Protein AF-A0A3C1ZBL9-F1 (afdb_monomer_lite)

pLDDT: mean 96.22, std 2.45, range [85.81, 98.44]

Foldseek 3Di:
DPKDKDFLAPVVLVVCVVVVPVVVPDPSVVSVVCNPVGMDIDDFDWDADPVGIDTPDPDDQDDPPVSVVVVVVD

Structure (mmCIF, N/CA/C/O backbone):
data_AF-A0A3C1ZBL9-F1
#
_entry.id   AF-A0A3C1ZBL9-F1
#
loop_
_atom_site.group_PDB
_atom_site.id
_atom_site.type_symbol
_atom_site.label_atom_id
_atom_site.label_alt_id
_atom_site.label_comp_id
_atom_site.label_asym_id
_atom_site.label_entity_id
_atom_site.label_seq_id
_atom_site.pdbx_PDB_ins_code
_atom_site.Cartn_x
_atom_site.Cartn_y
_atom_site.Cartn_z
_atom_site.occupancy
_atom_site.B_iso_or_equiv
_atom_site.auth_seq_id
_atom_site.auth_comp_id
_atom_site.auth_asym_id
_atom_site.auth_atom_id
_atom_site.pdbx_PDB_model_num
ATOM 1 N N . THR A 1 1 ? 0.468 4.666 -14.851 1.00 93.00 1 THR A N 1
ATOM 2 C CA . THR A 1 1 ? 0.996 4.356 -13.521 1.00 93.00 1 THR A CA 1
ATOM 3 C C . THR A 1 1 ? 0.469 2.998 -13.116 1.00 93.00 1 THR A C 1
ATOM 5 O O . THR A 1 1 ? -0.657 2.651 -13.468 1.00 93.00 1 THR A O 1
ATOM 8 N N . ASP A 1 2 ? 1.313 2.198 -12.482 1.00 95.25 2 ASP A N 1
ATOM 9 C CA . ASP A 1 2 ? 0.933 0.997 -11.742 1.00 95.25 2 ASP A CA 1
ATOM 10 C C . ASP A 1 2 ? 1.181 1.310 -10.267 1.00 95.25 2 ASP A C 1
ATOM 12 O O . A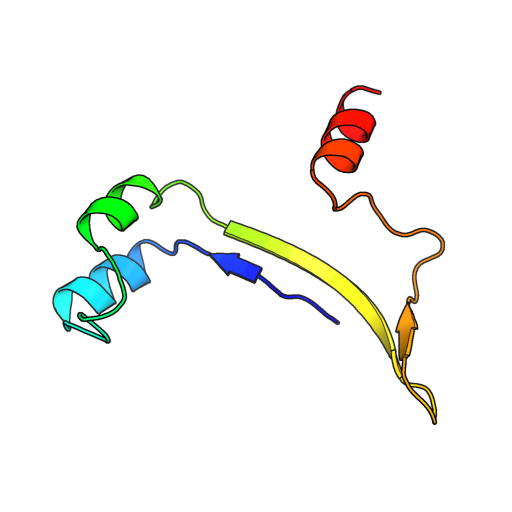SP A 1 2 ? 2.330 1.400 -9.849 1.00 95.25 2 ASP A O 1
ATOM 16 N N . GLU A 1 3 ? 0.116 1.630 -9.530 1.00 96.81 3 GLU A N 1
ATOM 17 C CA . GLU A 1 3 ? 0.207 2.334 -8.243 1.00 96.81 3 GLU A CA 1
ATOM 18 C C . GLU A 1 3 ? -0.619 1.703 -7.102 1.00 96.81 3 GLU A C 1
ATOM 20 O O . GLU A 1 3 ? -1.368 2.403 -6.408 1.00 96.81 3 GLU A O 1
ATOM 25 N N . PRO A 1 4 ? -0.544 0.374 -6.879 1.00 97.88 4 PRO A N 1
ATOM 26 C CA . PRO A 1 4 ? -1.289 -0.262 -5.804 1.00 97.88 4 PRO A CA 1
ATOM 27 C C . PRO A 1 4 ? -0.927 0.349 -4.446 1.00 97.88 4 PRO A C 1
ATOM 29 O O . PRO A 1 4 ? 0.241 0.561 -4.102 1.00 97.88 4 PRO A O 1
ATOM 32 N N . GLY A 1 5 ? -1.961 0.599 -3.646 1.00 97.94 5 GLY A N 1
ATOM 33 C CA . GLY A 1 5 ? -1.812 1.153 -2.311 1.00 97.94 5 GLY A CA 1
ATOM 34 C C . GLY A 1 5 ? -2.801 0.567 -1.317 1.00 97.94 5 GLY A C 1
ATOM 35 O O . GLY A 1 5 ? -3.910 0.162 -1.671 1.00 97.94 5 GLY A O 1
ATOM 36 N N . ILE A 1 6 ? -2.384 0.540 -0.054 1.00 98.19 6 ILE A N 1
ATOM 37 C CA . ILE A 1 6 ? -3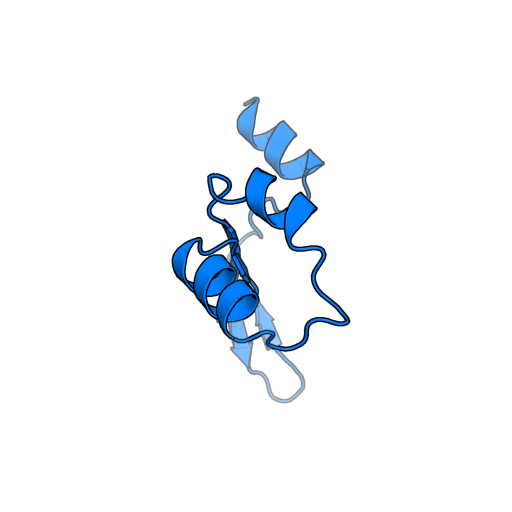.218 0.181 1.090 1.00 98.19 6 ILE A CA 1
ATOM 38 C C . ILE A 1 6 ? -3.169 1.305 2.116 1.00 98.19 6 ILE A C 1
ATOM 40 O O . ILE A 1 6 ? -2.096 1.785 2.481 1.00 98.19 6 ILE A O 1
ATOM 44 N N . TYR A 1 7 ? -4.344 1.721 2.584 1.00 98.25 7 TYR A N 1
ATOM 45 C CA . TYR A 1 7 ? -4.489 2.842 3.504 1.00 98.25 7 TYR A CA 1
ATOM 46 C C . TYR A 1 7 ? -5.450 2.490 4.631 1.00 98.25 7 TYR A C 1
ATOM 48 O O . TYR A 1 7 ? -6.534 1.956 4.396 1.00 98.25 7 TYR A O 1
ATOM 56 N N . PHE A 1 8 ? -5.080 2.869 5.847 1.00 98.19 8 PHE A N 1
ATOM 57 C CA . PHE A 1 8 ? -5.922 2.802 7.032 1.00 98.19 8 PHE A CA 1
ATOM 58 C C . PHE A 1 8 ? -6.496 4.192 7.295 1.00 98.19 8 PHE A C 1
ATOM 60 O O . PHE A 1 8 ? -6.013 4.938 8.139 1.00 98.19 8 PHE A O 1
ATOM 67 N N . ILE A 1 9 ? -7.511 4.571 6.515 1.00 98.19 9 ILE A N 1
ATOM 68 C CA . ILE A 1 9 ? -8.126 5.903 6.589 1.00 98.19 9 ILE A CA 1
ATOM 69 C C . ILE A 1 9 ? -9.114 5.928 7.768 1.00 98.19 9 ILE A C 1
ATOM 71 O O . ILE A 1 9 ? -10.170 5.293 7.662 1.00 98.19 9 ILE A O 1
ATOM 75 N N . PRO A 1 10 ? -8.854 6.680 8.862 1.00 98.12 10 PRO A N 1
ATOM 76 C CA . PRO A 1 10 ? -9.659 6.592 10.086 1.00 98.12 10 PRO A CA 1
ATOM 77 C C . PRO A 1 10 ? -11.142 6.867 9.855 1.00 98.12 10 PRO A C 1
ATOM 79 O O . PRO A 1 10 ? -11.995 6.114 10.314 1.00 98.12 10 PRO A O 1
ATOM 82 N N . HIS A 1 11 ? -11.445 7.888 9.051 1.00 98.19 11 HIS A N 1
ATOM 83 C CA . HIS A 1 11 ? -12.819 8.264 8.736 1.00 98.19 11 HIS A CA 1
ATOM 84 C C . HIS A 1 11 ? -13.587 7.155 7.994 1.00 98.19 11 HIS A C 1
ATOM 86 O O . HIS A 1 11 ? -14.779 6.980 8.226 1.00 98.19 11 HIS A O 1
ATOM 92 N N . LEU A 1 12 ? -12.924 6.383 7.121 1.00 97.62 12 LEU A N 1
ATOM 93 C CA . LEU A 1 12 ? -13.565 5.261 6.424 1.00 97.62 12 LEU A CA 1
ATOM 94 C C . LEU A 1 12 ? -13.756 4.057 7.347 1.00 97.62 12 LEU A C 1
ATOM 96 O O . LEU A 1 12 ? -14.806 3.424 7.292 1.00 97.62 12 LEU A O 1
ATOM 100 N N . ILE A 1 13 ? -12.788 3.777 8.225 1.00 97.50 13 ILE A N 1
ATOM 101 C CA . ILE A 1 13 ? -12.907 2.721 9.242 1.00 97.50 13 ILE A CA 1
ATOM 102 C C . ILE A 1 13 ? -14.111 3.005 10.152 1.00 97.50 13 ILE A C 1
ATOM 104 O O . ILE A 1 13 ? -14.951 2.127 10.353 1.00 97.50 13 ILE A O 1
ATOM 108 N N . ASP A 1 14 ? -14.238 4.242 10.641 1.00 97.50 14 ASP A N 1
ATOM 109 C CA . ASP A 1 14 ? -15.353 4.665 11.496 1.00 97.50 14 ASP A CA 1
ATOM 110 C C . ASP A 1 14 ? -16.699 4.587 10.777 1.00 97.50 14 ASP A C 1
ATOM 112 O O . ASP A 1 14 ? -17.685 4.099 11.338 1.00 97.50 14 ASP A O 1
ATOM 116 N N . LEU A 1 15 ? -16.739 5.032 9.519 1.00 97.88 15 LEU A N 1
ATOM 117 C CA . LEU A 1 15 ? -17.934 4.960 8.688 1.00 97.88 15 LEU A CA 1
ATOM 118 C C . LEU A 1 15 ? -18.386 3.509 8.499 1.00 97.88 15 LEU A C 1
ATOM 120 O O . LEU A 1 15 ? -19.544 3.189 8.759 1.00 97.88 15 LEU A O 1
ATOM 124 N N . TRP A 1 16 ? -17.474 2.618 8.112 1.00 97.56 16 TRP A N 1
ATOM 125 C CA . TRP A 1 16 ? -17.798 1.217 7.847 1.00 97.56 16 TRP A CA 1
ATOM 126 C C . TRP A 1 16 ? -18.227 0.477 9.109 1.00 97.56 16 TRP A C 1
ATOM 128 O O . TRP A 1 16 ? -19.183 -0.298 9.066 1.00 97.56 16 TRP A O 1
ATOM 138 N N . LYS A 1 17 ? -17.587 0.768 10.248 1.00 96.56 17 LYS A N 1
ATOM 139 C CA . LYS A 1 17 ? -17.978 0.230 11.556 1.00 96.56 17 LYS A CA 1
ATOM 140 C C . LYS A 1 17 ? -19.392 0.667 11.930 1.00 96.56 17 LYS A C 1
ATOM 142 O O . LYS A 1 17 ? -20.199 -0.157 12.354 1.00 96.56 17 LYS A O 1
ATOM 147 N N . LYS A 1 18 ? -19.708 1.952 11.735 1.00 97.69 18 LYS A N 1
ATOM 148 C CA . LYS A 1 18 ? -21.031 2.529 12.010 1.00 97.69 18 LYS A CA 1
ATOM 149 C C . LYS A 1 18 ? -22.119 1.953 11.102 1.00 97.69 18 LYS A C 1
ATOM 151 O O . LYS A 1 18 ? -23.217 1.678 11.576 1.00 97.69 18 LYS A O 1
ATOM 156 N N . GLU A 1 19 ? -21.837 1.798 9.813 1.00 97.69 19 GLU A N 1
ATOM 157 C CA . GLU A 1 19 ? -22.797 1.297 8.820 1.00 97.69 19 GLU A CA 1
ATOM 158 C C . GLU A 1 19 ? -22.928 -0.232 8.830 1.00 97.69 19 GLU A C 1
ATOM 160 O O . GLU A 1 19 ? -23.834 -0.781 8.204 1.00 97.69 19 GLU A O 1
ATOM 165 N N . GLY A 1 20 ? -22.038 -0.937 9.537 1.00 95.75 20 GLY A N 1
ATOM 166 C CA . GLY A 1 20 ? -21.945 -2.393 9.471 1.00 95.75 20 GLY A CA 1
ATOM 167 C C . GLY A 1 20 ? -21.555 -2.891 8.076 1.00 95.75 20 GLY A C 1
ATOM 168 O O . GLY A 1 20 ? -21.931 -4.002 7.694 1.00 95.75 20 GLY A O 1
ATOM 169 N N . HIS A 1 21 ? -20.839 -2.067 7.306 1.00 95.50 21 HIS A N 1
ATOM 170 C CA . HIS A 1 21 ? -20.429 -2.375 5.941 1.00 95.50 21 HIS A CA 1
ATOM 171 C C . HIS A 1 21 ? -19.466 -3.566 5.935 1.00 95.50 21 HIS A C 1
ATOM 173 O O . HIS A 1 21 ? -18.448 -3.538 6.627 1.00 95.50 21 HIS A O 1
ATOM 179 N N . CYS A 1 22 ? -19.781 -4.602 5.148 1.00 94.88 22 CYS A N 1
ATOM 180 C CA . CYS A 1 22 ? -18.938 -5.793 4.988 1.00 94.88 22 CYS A CA 1
ATOM 181 C C . CYS A 1 22 ? -18.554 -6.472 6.317 1.00 94.88 22 CYS A C 1
ATOM 183 O O . CYS A 1 22 ? -17.508 -7.101 6.384 1.00 94.88 22 CYS A O 1
ATOM 185 N N . LYS A 1 23 ? -19.355 -6.326 7.382 1.00 93.94 23 LYS A N 1
ATOM 186 C CA . LYS A 1 23 ? -19.016 -6.667 8.782 1.00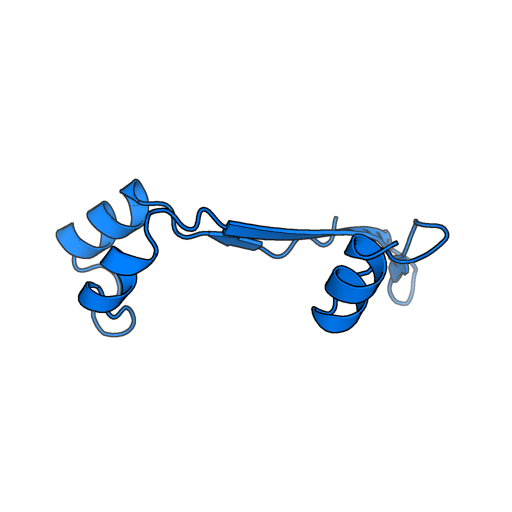 93.94 23 LYS A CA 1
ATOM 187 C C . LYS A 1 23 ? -18.469 -8.080 9.033 1.00 93.94 23 LYS A C 1
ATOM 189 O O . LYS A 1 23 ? -17.917 -8.326 10.099 1.00 93.94 23 LYS A O 1
ATOM 194 N N . GLU A 1 24 ? -18.658 -9.009 8.106 1.00 97.00 24 GLU A N 1
ATOM 195 C CA . GLU A 1 24 ? -18.105 -10.359 8.151 1.00 97.00 24 GLU A CA 1
ATOM 196 C C . GLU A 1 24 ? -16.604 -10.442 7.813 1.00 97.00 24 GLU A C 1
ATOM 198 O O . GLU A 1 24 ? -15.985 -11.455 8.133 1.00 97.00 24 GLU A O 1
ATOM 203 N N . PHE A 1 25 ? -16.007 -9.408 7.200 1.00 96.62 25 PHE A N 1
ATOM 204 C CA . PHE A 1 25 ? -14.597 -9.416 6.777 1.00 96.62 25 PHE A CA 1
ATOM 205 C C . PHE A 1 25 ? -13.658 -8.595 7.685 1.00 96.62 25 PHE A C 1
ATOM 207 O O . PHE A 1 25 ? -12.625 -9.134 8.090 1.00 96.62 25 PHE A O 1
ATOM 214 N N . PRO A 1 26 ? -13.942 -7.319 8.033 1.00 95.50 26 PRO A N 1
ATOM 215 C CA . PRO A 1 26 ? -13.037 -6.513 8.844 1.00 95.50 26 PRO A CA 1
ATOM 216 C C . PRO A 1 26 ? -13.126 -6.866 10.329 1.00 95.50 26 PRO A C 1
ATOM 218 O O . PRO A 1 26 ? -14.190 -6.798 10.944 1.00 95.50 26 PRO A O 1
ATOM 221 N N . ASN A 1 27 ? -11.976 -7.125 10.948 1.00 97.44 27 ASN A N 1
ATOM 222 C CA . ASN A 1 27 ? -11.863 -7.087 12.400 1.00 97.44 27 ASN A CA 1
ATOM 223 C C . ASN A 1 27 ? -11.734 -5.623 12.852 1.00 97.44 27 ASN A C 1
ATOM 225 O O . ASN A 1 27 ? -10.634 -5.070 12.891 1.00 97.44 27 ASN A O 1
ATOM 229 N N . PHE A 1 28 ? -12.865 -4.990 13.175 1.00 95.81 28 PHE A N 1
ATOM 230 C CA . PHE A 1 28 ? -12.886 -3.584 13.581 1.00 95.81 28 PHE A CA 1
ATOM 231 C C . PHE A 1 28 ? -12.114 -3.300 14.868 1.00 95.81 28 PHE A C 1
ATOM 233 O O . PHE A 1 28 ? -11.624 -2.187 15.008 1.00 95.81 28 PHE A O 1
ATOM 240 N N . ASP A 1 29 ? -11.987 -4.264 15.781 1.00 95.94 29 ASP A N 1
ATOM 241 C CA . ASP A 1 29 ? -11.220 -4.073 17.016 1.00 95.94 29 ASP A CA 1
ATOM 242 C C . ASP A 1 29 ? -9.721 -3.995 16.719 1.00 95.94 29 ASP A C 1
ATOM 244 O O . ASP A 1 29 ? -9.021 -3.153 17.274 1.00 95.94 29 ASP A O 1
ATOM 248 N N . LEU A 1 30 ? -9.237 -4.815 15.779 1.00 97.25 30 LEU A N 1
ATOM 249 C CA . LEU A 1 30 ? -7.857 -4.735 15.309 1.00 97.25 30 LEU A CA 1
ATOM 250 C C . LEU A 1 30 ? -7.614 -3.465 14.483 1.00 97.25 30 LEU A C 1
ATOM 252 O O . LEU A 1 30 ? -6.577 -2.832 14.629 1.00 97.25 30 LEU A O 1
ATOM 256 N N . LEU A 1 31 ? -8.567 -3.049 13.643 1.00 96.75 31 LEU A N 1
ATOM 257 C CA . LEU A 1 31 ? -8.410 -1.842 12.822 1.00 96.75 31 LEU A CA 1
ATOM 258 C C . LEU A 1 31 ? -8.247 -0.557 13.641 1.00 96.75 31 LEU A C 1
ATOM 260 O O . LEU A 1 31 ? -7.594 0.370 13.163 1.00 96.75 31 LEU A O 1
ATOM 264 N N . GLU A 1 32 ? -8.783 -0.493 14.865 1.00 96.12 32 GLU A N 1
ATOM 265 C CA . GLU A 1 32 ? -8.544 0.649 15.757 1.00 96.12 32 GLU A CA 1
ATOM 266 C C . GLU A 1 32 ? -7.044 0.889 15.994 1.00 96.12 32 GLU A C 1
ATOM 268 O O . GLU A 1 32 ? -6.621 2.041 16.075 1.00 96.12 32 GLU A O 1
ATOM 273 N N . THR A 1 33 ? -6.224 -0.171 16.038 1.00 97.56 33 THR A N 1
ATOM 274 C CA . THR A 1 33 ? -4.779 -0.065 16.310 1.00 97.56 33 THR A CA 1
ATOM 275 C C . THR A 1 33 ? -3.950 0.371 15.102 1.00 97.56 33 THR A 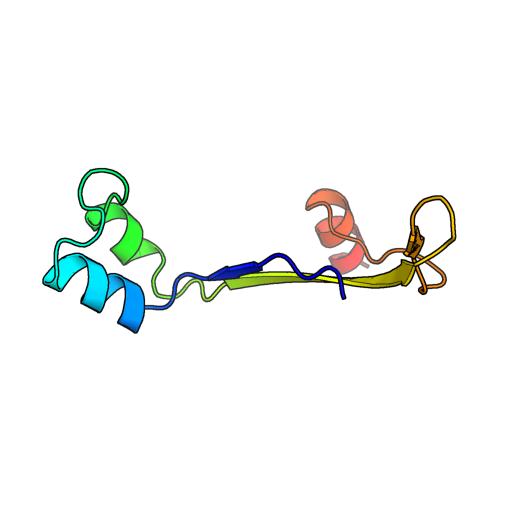C 1
ATOM 277 O O . THR A 1 33 ? -2.744 0.522 15.239 1.00 97.56 33 THR A O 1
ATOM 280 N N . TYR A 1 34 ? -4.559 0.527 13.922 1.00 97.69 34 TYR A N 1
ATOM 281 C CA . TYR A 1 34 ? -3.872 0.917 12.683 1.00 97.69 34 TYR A CA 1
ATOM 282 C C . TYR A 1 34 ? -4.270 2.314 12.188 1.00 9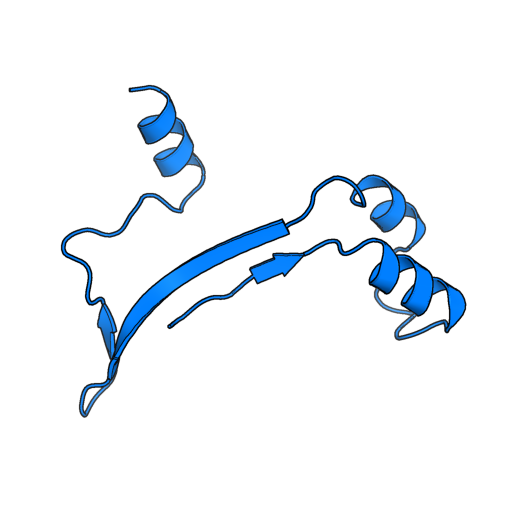7.69 34 TYR A C 1
ATOM 284 O O . TYR A 1 34 ? -3.822 2.745 11.127 1.00 97.69 34 TYR A O 1
ATOM 292 N N . LYS A 1 35 ? -5.115 3.048 12.923 1.00 96.69 35 LYS A N 1
ATOM 293 C CA . LYS A 1 35 ? -5.631 4.361 12.489 1.00 96.69 35 LYS A CA 1
ATOM 294 C C . LYS A 1 35 ? -4.548 5.433 12.312 1.00 96.69 35 LYS A C 1
ATOM 296 O O . LYS A 1 35 ? -4.764 6.397 11.584 1.00 96.69 35 LYS A O 1
ATOM 301 N N . ASP A 1 36 ? -3.401 5.286 12.957 1.00 97.31 36 ASP A N 1
ATOM 302 C CA . ASP A 1 36 ? -2.251 6.187 12.846 1.00 97.31 36 ASP A CA 1
ATOM 303 C C . ASP A 1 36 ? -1.183 5.701 11.852 1.00 97.31 36 ASP A C 1
ATOM 305 O O . ASP A 1 36 ? -0.231 6.427 11.576 1.00 97.31 36 ASP A O 1
ATOM 309 N N . PHE A 1 37 ? -1.359 4.519 11.253 1.00 98.12 37 PHE A N 1
ATOM 310 C CA . PHE A 1 37 ? -0.416 3.950 10.286 1.00 98.12 37 PHE A CA 1
ATOM 311 C C . PHE A 1 37 ? -0.330 4.767 8.988 1.00 98.12 37 PHE A C 1
ATOM 313 O O . PHE A 1 37 ? 0.704 4.804 8.324 1.00 98.12 37 PHE A O 1
ATOM 320 N N . GLY A 1 38 ? -1.432 5.411 8.594 1.00 97.62 38 GLY A N 1
ATOM 321 C CA . GLY A 1 38 ? -1.544 6.087 7.306 1.00 97.62 38 GLY A CA 1
ATOM 322 C C . GLY A 1 38 ? -1.732 5.078 6.175 1.00 97.62 38 GLY A C 1
ATOM 323 O O . GLY A 1 38 ? -2.836 4.578 5.965 1.00 97.62 38 GLY A O 1
ATOM 324 N N . GLY A 1 39 ? -0.674 4.776 5.428 1.00 97.81 39 GLY A N 1
ATOM 325 C CA . GLY A 1 39 ? -0.733 3.818 4.328 1.00 97.81 39 GLY A CA 1
ATOM 326 C C . GLY A 1 39 ? 0.534 3.770 3.488 1.00 97.81 39 GLY A C 1
ATOM 327 O O . GLY A 1 39 ? 1.446 4.574 3.662 1.00 97.81 39 GLY A O 1
ATOM 328 N N . ILE A 1 40 ? 0.570 2.816 2.565 1.00 98.00 40 ILE A N 1
ATOM 329 C CA . ILE A 1 40 ? 1.694 2.557 1.663 1.00 98.00 40 ILE A CA 1
ATOM 330 C C . ILE A 1 40 ? 1.171 2.580 0.229 1.00 98.00 40 ILE A C 1
ATOM 332 O O . ILE A 1 40 ? 0.094 2.051 -0.043 1.00 98.00 40 ILE A O 1
ATOM 336 N N . ARG A 1 41 ? 1.949 3.168 -0.684 1.00 98.00 41 ARG A N 1
ATOM 337 C CA . ARG A 1 41 ? 1.768 3.075 -2.136 1.00 98.00 41 ARG A CA 1
ATOM 338 C C . ARG A 1 41 ? 3.116 2.807 -2.777 1.00 98.00 41 ARG A C 1
ATOM 340 O O . ARG A 1 41 ? 4.085 3.481 -2.435 1.00 98.00 41 ARG A O 1
ATOM 347 N N . ILE A 1 42 ? 3.157 1.842 -3.684 1.00 96.12 42 ILE A N 1
ATOM 348 C CA . ILE A 1 42 ? 4.299 1.604 -4.569 1.00 96.12 42 ILE A CA 1
ATOM 349 C C . ILE A 1 42 ? 3.809 1.957 -5.963 1.00 96.12 42 ILE A C 1
ATOM 351 O O . ILE A 1 42 ? 2.749 1.485 -6.357 1.00 96.12 42 ILE A O 1
ATOM 355 N N . GLU A 1 43 ? 4.531 2.830 -6.654 1.00 95.75 43 GLU A N 1
ATOM 356 C CA . GLU A 1 43 ? 4.086 3.434 -7.906 1.00 95.75 43 GLU A CA 1
ATOM 357 C C . GLU A 1 43 ? 5.185 3.355 -8.961 1.00 95.75 43 GLU A C 1
ATOM 359 O O . GLU A 1 43 ? 6.283 3.874 -8.760 1.00 95.75 43 GLU A O 1
ATOM 364 N N . ASP A 1 44 ? 4.855 2.725 -10.087 1.00 94.38 44 ASP A N 1
ATOM 365 C CA . ASP A 1 44 ? 5.721 2.596 -11.249 1.00 94.38 44 ASP A CA 1
ATOM 366 C C . ASP A 1 44 ? 5.120 3.273 -12.485 1.00 94.38 44 ASP A C 1
ATOM 368 O O . ASP A 1 44 ? 3.924 3.188 -12.791 1.00 94.38 44 ASP A O 1
ATOM 372 N N . ASP A 1 45 ? 5.999 3.877 -13.278 1.00 96.06 45 ASP A N 1
ATOM 373 C CA . ASP A 1 45 ? 5.675 4.359 -14.612 1.00 96.06 45 ASP A CA 1
ATOM 374 C C . ASP A 1 45 ? 5.924 3.263 -15.651 1.00 96.06 45 ASP A C 1
ATOM 376 O O . ASP A 1 45 ? 7.038 2.754 -15.815 1.00 96.06 45 ASP A O 1
ATOM 380 N N . VAL A 1 46 ? 4.875 2.920 -16.401 1.00 96.38 46 VAL A N 1
ATOM 381 C CA . VAL A 1 46 ? 4.902 1.859 -17.411 1.00 96.38 46 VAL A CA 1
ATOM 382 C C . VAL A 1 46 ? 4.460 2.372 -18.778 1.00 96.38 46 VAL A C 1
ATOM 384 O O . VAL A 1 46 ? 3.497 3.128 -18.908 1.00 96.38 46 VAL A O 1
ATOM 387 N N . LEU A 1 47 ? 5.160 1.926 -19.819 1.00 97.31 47 LEU A N 1
ATOM 388 C CA . LEU A 1 47 ? 4.819 2.137 -21.221 1.00 97.31 47 LEU A CA 1
ATOM 389 C C . LEU A 1 47 ? 4.159 0.879 -21.774 1.00 97.31 47 LEU A C 1
ATOM 391 O O . LEU A 1 47 ? 4.769 -0.186 -21.752 1.00 97.31 47 LEU A O 1
ATOM 395 N N . ILE A 1 48 ? 2.951 1.004 -22.315 1.00 98.06 48 ILE A N 1
ATOM 396 C CA . ILE A 1 48 ? 2.266 -0.103 -22.990 1.00 98.06 48 ILE A CA 1
ATOM 397 C C . ILE A 1 48 ? 2.936 -0.391 -24.343 1.00 98.06 48 ILE A C 1
ATOM 399 O O . ILE A 1 48 ? 3.224 0.528 -25.112 1.00 98.06 48 ILE A O 1
ATOM 403 N N . THR A 1 49 ? 3.177 -1.668 -24.634 1.00 97.94 49 THR A N 1
ATOM 404 C CA . THR A 1 49 ? 3.702 -2.182 -25.910 1.00 97.94 49 THR A CA 1
ATOM 405 C C . THR A 1 49 ? 2.658 -3.082 -26.578 1.00 97.94 49 THR A C 1
ATOM 407 O O . THR A 1 49 ? 1.597 -3.339 -26.015 1.00 97.94 49 THR A O 1
ATOM 410 N N . ALA A 1 50 ? 2.916 -3.558 -27.800 1.00 98.44 50 ALA A N 1
ATOM 411 C CA . ALA A 1 50 ? 1.962 -4.407 -28.527 1.00 98.44 50 ALA A CA 1
ATOM 412 C C . ALA A 1 50 ? 1.679 -5.757 -27.832 1.00 98.44 50 ALA A C 1
ATOM 414 O O . ALA A 1 50 ? 0.645 -6.373 -28.076 1.00 98.44 50 ALA A O 1
ATOM 415 N N . ASP A 1 51 ? 2.602 -6.210 -26.987 1.00 97.88 51 ASP A N 1
ATOM 416 C CA . ASP A 1 51 ? 2.643 -7.524 -26.349 1.00 97.88 51 ASP A CA 1
ATOM 417 C C . ASP A 1 51 ? 2.712 -7.465 -24.811 1.00 97.88 51 ASP A C 1
ATOM 419 O O . ASP A 1 51 ? 2.807 -8.505 -24.162 1.00 97.88 51 ASP A O 1
ATOM 423 N N . GLY A 1 52 ? 2.644 -6.271 -24.209 1.00 97.62 52 GLY A N 1
ATOM 424 C CA . GLY A 1 52 ? 2.739 -6.108 -22.760 1.00 97.62 52 GLY A CA 1
ATOM 425 C C . GLY A 1 52 ? 3.021 -4.673 -22.323 1.00 97.62 52 GLY A C 1
ATOM 426 O O . GLY A 1 52 ? 2.398 -3.722 -22.798 1.00 97.62 52 GLY A O 1
ATOM 427 N N . CYS A 1 53 ? 3.950 -4.514 -21.382 1.00 96.94 53 CYS A N 1
ATOM 428 C CA . CYS A 1 53 ? 4.412 -3.213 -20.917 1.00 96.94 53 CYS A CA 1
ATOM 429 C C . CYS A 1 53 ? 5.909 -3.225 -20.577 1.00 96.94 53 CYS A C 1
ATOM 431 O O . CYS A 1 53 ? 6.515 -4.272 -20.345 1.00 96.94 53 CYS A O 1
ATOM 433 N N . ARG A 1 54 ? 6.513 -2.035 -20.537 1.00 95.19 54 ARG A N 1
ATOM 434 C CA . ARG A 1 54 ? 7.904 -1.811 -20.135 1.00 95.19 54 ARG A CA 1
ATOM 435 C C . ARG A 1 54 ? 7.967 -0.734 -19.058 1.00 95.19 54 ARG A C 1
ATOM 437 O O . ARG A 1 54 ? 7.409 0.343 -19.240 1.00 95.19 54 ARG A O 1
ATOM 444 N N . PHE A 1 55 ? 8.717 -0.993 -17.992 1.00 95.25 55 PHE A N 1
ATOM 445 C CA . PHE A 1 55 ? 9.068 0.016 -16.990 1.00 95.25 55 PHE A CA 1
ATOM 446 C C . PHE A 1 55 ? 9.849 1.184 -17.619 1.00 95.25 55 PHE A C 1
ATOM 448 O O . PHE A 1 55 ? 10.757 0.976 -18.433 1.00 95.25 55 PHE A O 1
ATOM 455 N N . LEU A 1 56 ? 9.472 2.416 -17.276 1.00 95.06 56 LEU A N 1
ATOM 456 C CA . LEU A 1 56 ? 10.047 3.627 -17.861 1.00 95.06 56 LEU A CA 1
ATOM 457 C C . LEU A 1 56 ? 11.325 4.107 -17.164 1.00 95.06 56 LEU A C 1
ATOM 459 O O . LEU A 1 56 ? 12.154 4.731 -17.830 1.00 95.06 56 LEU A O 1
ATOM 463 N N . GLY A 1 57 ? 11.504 3.814 -15.873 1.00 88.06 57 GLY A N 1
ATOM 464 C CA . GLY A 1 57 ? 12.698 4.210 -15.128 1.00 88.06 57 GLY A CA 1
ATOM 465 C C . GLY A 1 57 ? 13.967 3.487 -15.592 1.00 88.06 57 GLY A C 1
ATOM 466 O O . GLY A 1 57 ? 13.918 2.445 -16.248 1.00 88.06 57 GLY A O 1
ATOM 467 N N . LYS A 1 58 ? 15.127 4.063 -15.253 1.00 90.00 58 LYS A N 1
ATOM 468 C CA . LYS A 1 58 ? 16.437 3.474 -15.571 1.00 90.00 58 LYS A CA 1
ATOM 469 C C . LYS A 1 58 ? 16.712 2.235 -14.719 1.00 90.00 58 LYS A C 1
ATOM 471 O O . LYS A 1 58 ? 17.055 1.187 -15.252 1.00 90.00 58 LYS A O 1
ATOM 476 N N . ASP A 1 59 ? 16.525 2.388 -13.416 1.00 90.31 59 ASP A N 1
ATOM 477 C CA . ASP A 1 59 ? 16.708 1.365 -12.398 1.00 90.31 59 ASP A CA 1
ATOM 478 C C . ASP A 1 59 ? 15.423 1.324 -11.562 1.00 90.31 59 ASP A C 1
ATOM 480 O O . ASP A 1 59 ? 14.764 2.355 -11.389 1.00 90.31 59 ASP A O 1
ATOM 484 N N . ARG A 1 60 ? 15.031 0.141 -11.079 1.00 89.19 60 ARG A N 1
ATOM 485 C CA . ARG A 1 60 ? 13.909 0.039 -10.138 1.00 89.19 60 ARG A CA 1
ATOM 486 C C . ARG A 1 60 ? 14.372 0.519 -8.771 1.00 89.19 60 ARG A C 1
ATOM 488 O O . ARG A 1 60 ? 15.453 0.136 -8.326 1.00 89.19 60 ARG A O 1
ATOM 495 N N . ILE A 1 61 ? 13.558 1.340 -8.114 1.00 92.25 61 ILE A N 1
ATOM 496 C CA . ILE A 1 61 ? 13.815 1.705 -6.721 1.00 92.25 61 ILE A CA 1
ATOM 497 C C . ILE A 1 61 ? 13.621 0.470 -5.822 1.00 92.25 61 ILE A C 1
ATOM 499 O O . ILE A 1 61 ? 12.762 -0.361 -6.133 1.00 92.25 61 ILE A O 1
ATOM 503 N N . PRO A 1 62 ? 14.393 0.328 -4.729 1.00 94.75 62 PRO A N 1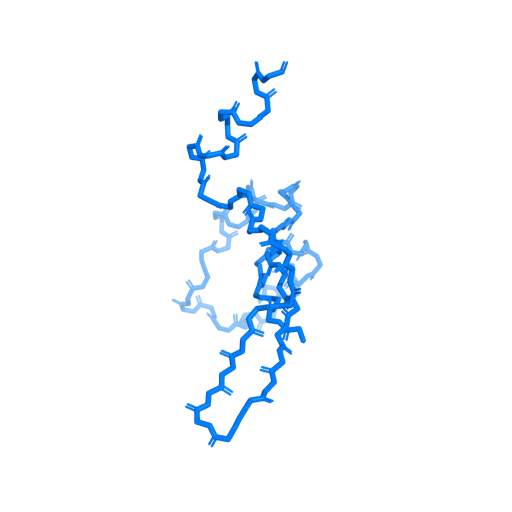
ATOM 504 C CA . PRO A 1 62 ? 14.162 -0.706 -3.726 1.00 94.75 62 PRO A CA 1
ATOM 505 C C . PRO A 1 62 ? 12.715 -0.681 -3.238 1.00 94.75 62 PRO A C 1
ATOM 507 O O . PRO A 1 62 ? 12.210 0.372 -2.849 1.00 94.75 62 PRO A O 1
ATOM 510 N N . TYR A 1 63 ? 12.051 -1.833 -3.254 1.00 93.81 63 TYR A N 1
ATOM 511 C CA . TYR A 1 63 ? 10.661 -1.941 -2.797 1.00 93.81 63 TYR A CA 1
ATOM 512 C C . TYR A 1 63 ? 10.393 -3.221 -2.005 1.00 93.81 63 TYR A C 1
ATOM 514 O O . TYR A 1 63 ? 9.383 -3.308 -1.301 1.00 93.81 63 TYR A O 1
ATOM 522 N N . HIS A 1 64 ? 11.303 -4.201 -2.045 1.00 95.94 64 HIS A N 1
ATOM 523 C CA . HIS A 1 64 ? 11.295 -5.267 -1.055 1.00 95.94 64 HIS A CA 1
ATOM 524 C C . HIS A 1 64 ? 11.845 -4.747 0.282 1.00 95.94 64 HIS A C 1
ATOM 526 O O . HIS A 1 64 ? 12.826 -4.003 0.277 1.00 95.94 64 HIS A O 1
ATOM 532 N N . PRO A 1 65 ? 11.278 -5.163 1.434 1.00 96.88 65 PRO A N 1
ATOM 533 C CA . PRO A 1 65 ? 11.678 -4.640 2.742 1.00 96.88 65 PRO A CA 1
ATOM 534 C C . PRO A 1 65 ? 13.191 -4.664 2.995 1.00 96.88 65 PRO A C 1
ATOM 536 O O . PRO A 1 65 ? 13.753 -3.645 3.371 1.00 96.88 65 PRO A O 1
ATOM 539 N N . ALA A 1 66 ? 13.863 -5.782 2.696 1.00 97.94 66 ALA A N 1
ATOM 540 C CA . ALA A 1 66 ? 15.308 -5.913 2.896 1.00 97.94 66 ALA A CA 1
ATOM 541 C C . ALA A 1 66 ? 16.126 -4.938 2.030 1.00 97.94 66 ALA A C 1
ATOM 543 O O . ALA A 1 66 ? 17.114 -4.384 2.499 1.00 97.94 66 ALA A O 1
ATOM 544 N N . GLU A 1 67 ? 15.703 -4.696 0.787 1.00 97.25 67 GLU A N 1
ATOM 545 C CA . GLU A 1 67 ? 16.384 -3.764 -0.120 1.00 97.25 67 GLU A CA 1
ATOM 546 C C . GLU A 1 67 ? 16.198 -2.316 0.348 1.00 97.25 67 GLU A C 1
ATOM 548 O O . GLU A 1 67 ? 17.126 -1.514 0.278 1.00 97.25 67 GLU A O 1
ATOM 553 N N . VAL A 1 68 ? 14.999 -1.979 0.841 1.00 96.81 68 VAL A N 1
ATOM 554 C CA . VAL A 1 68 ? 14.710 -0.656 1.410 1.00 96.81 68 VAL A CA 1
ATOM 555 C C . VAL A 1 68 ? 15.538 -0.438 2.674 1.00 96.81 68 VAL A C 1
ATOM 557 O O . VAL A 1 68 ? 16.175 0.601 2.812 1.00 96.81 68 VAL A O 1
ATOM 560 N N . GLU A 1 69 ? 15.571 -1.412 3.583 1.00 97.94 69 GLU A N 1
ATOM 561 C CA . GLU A 1 69 ? 16.378 -1.346 4.805 1.00 97.94 69 GLU A CA 1
ATOM 562 C C . GLU A 1 69 ? 17.873 -1.208 4.492 1.00 97.94 69 GLU A C 1
ATOM 564 O O . GLU A 1 69 ? 18.548 -0.371 5.088 1.00 97.94 69 GLU A O 1
ATOM 569 N N . GLU A 1 70 ? 18.401 -1.980 3.539 1.00 97.69 70 GLU A N 1
ATOM 570 C CA . GLU A 1 70 ? 19.793 -1.864 3.097 1.00 97.69 70 GLU A CA 1
ATOM 571 C C . GLU A 1 70 ? 20.085 -0.482 2.500 1.00 97.69 70 GLU A C 1
ATOM 573 O O . GLU A 1 70 ? 21.093 0.130 2.848 1.00 97.69 70 GLU A O 1
ATOM 578 N N . PHE A 1 71 ? 19.191 0.039 1.656 1.00 96.44 71 PHE A N 1
ATOM 579 C CA . PHE A 1 71 ? 19.330 1.362 1.048 1.00 96.44 71 PHE A CA 1
ATOM 580 C C . PHE A 1 71 ? 19.323 2.493 2.086 1.00 96.44 71 PHE A C 1
ATOM 582 O O . PHE A 1 71 ? 20.104 3.431 1.975 1.00 96.44 71 PHE A O 1
ATOM 589 N N . MET A 1 72 ? 18.474 2.399 3.113 1.00 96.81 72 MET A N 1
ATOM 590 C CA . MET A 1 72 ? 18.355 3.410 4.173 1.00 96.81 72 MET A CA 1
ATOM 591 C C . MET A 1 72 ? 19.537 3.425 5.154 1.00 96.81 72 MET A C 1
ATOM 593 O O . MET A 1 72 ? 19.699 4.396 5.890 1.00 96.81 72 MET A O 1
ATOM 597 N N . ASN A 1 73 ? 20.333 2.354 5.198 1.00 96.62 73 ASN A N 1
ATOM 598 C CA . ASN A 1 73 ? 21.505 2.231 6.071 1.00 96.62 73 ASN A CA 1
ATOM 599 C C . ASN A 1 73 ? 22.812 2.741 5.427 1.00 96.62 73 ASN A C 1
ATOM 601 O O . ASN A 1 73 ? 23.867 2.649 6.061 1.00 96.62 73 ASN A O 1
ATOM 605 N N . GLN A 1 74 ? 22.758 3.233 4.184 1.00 85.81 74 GLN A N 1
ATOM 606 C CA . GLN A 1 74 ? 23.883 3.860 3.474 1.00 85.81 74 GLN A CA 1
ATOM 607 C C . GLN A 1 74 ? 24.009 5.343 3.832 1.00 85.81 74 GLN A C 1
ATOM 609 O O . GLN A 1 74 ? 25.167 5.807 3.953 1.00 85.81 74 GLN A O 1
#

Sequence (74 aa):
TDEPGIYFIPHLIDLWKKEGHCKEFPNFDLLETYKDFGGIRIEDDVLITADGCRFLGKDRIPYHPAEVEEFMNQ

Radius of gyration: 17.73 Å; chains: 1; bounding box: 47×19×46 Å

Secondary structure (DSSP, 8-state):
-B--EEE--HHHHHHHHHHTTTTTS--HHHHGGGTTS-EEE--B-EEEETTEEEE-SSSPPP-SHHHHHHHHT-